Protein AF-A0AAD1WMT0-F1 (afdb_monomer)

Nearest PDB structures (foldseek):
  6d6q-assembly1_D  TM=9.874E-01  e=5.097E-14  Homo sapiens
  3hkm-assembly1_A  TM=9.287E-01  e=1.687E-10  Oryza sativa Japonica Group
  3hkm-assembly2_B  TM=9.306E-01  e=1.152E-09  Oryza sativa Japonica Group
  8pel-assembly1_D  TM=8.983E-01  e=1.224E-09  Thermochaetoides thermophila DSM 1495
  5g06-assembly1_D  TM=9.337E-01  e=7.411E-09  Saccharomyces cerevisiae

Secondary structure (DSSP, 8-state):
----PPPPEEEEE---SSSSEEEEEEETTEEEEEEEEEEEEPPGGG--SSSPEEEEEEE-SSSS--HHHHHHHHHHHHHHHHHS-GGGSTTEEEEEEEEEEE-SS-S-S------

Solvent-accessible surface area (backbone atoms only — not comparable to full-atom values): 6633 Å² total; per-residue (Å²): 136,80,75,91,68,79,62,62,75,47,77,46,70,65,74,45,91,88,41,77,38,24,35,38,42,32,49,57,72,23,30,38,39,38,36,33,37,58,77,36,90,47,61,79,94,66,49,31,82,73,25,36,33,73,45,50,45,53,39,56,71,72,78,75,70,49,73,66,43,53,52,50,23,51,54,50,33,54,52,47,61,74,72,49,76,31,66,82,42,49,51,20,26,35,40,38,40,37,38,39,72,36,80,64,80,71,83,54,90,70,71,80,85,72,134

Organism: Pelobates cultripes (NCBI:txid61616)

Structure (mmCIF, N/CA/C/O backbone):
data_AF-A0AAD1WMT0-F1
#
_entry.id   AF-A0AAD1WMT0-F1
#
loop_
_atom_site.group_PDB
_atom_site.id
_atom_site.type_symbol
_atom_site.label_atom_id
_atom_site.label_alt_id
_atom_site.label_comp_id
_atom_site.label_asym_id
_atom_site.label_entity_id
_atom_site.label_seq_id
_atom_site.pdbx_PDB_ins_code
_atom_site.Cartn_x
_atom_site.Cartn_y
_atom_site.Cartn_z
_atom_site.occupancy
_atom_site.B_iso_or_equiv
_atom_site.auth_seq_id
_atom_site.auth_comp_id
_atom_site.auth_asym_id
_atom_site.auth_atom_id
_atom_site.pdbx_PDB_model_num
ATOM 1 N N . MET A 1 1 ? -1.782 6.330 -37.158 1.00 43.56 1 MET A N 1
ATOM 2 C CA . MET A 1 1 ? -2.566 6.948 -36.074 1.00 43.56 1 MET A CA 1
ATOM 3 C C . MET A 1 1 ? -2.625 5.894 -34.990 1.00 43.56 1 MET A C 1
ATOM 5 O O . MET A 1 1 ? -3.471 5.019 -35.058 1.00 43.56 1 MET A O 1
ATOM 9 N N . GLU A 1 2 ? -1.600 5.847 -34.141 1.00 49.56 2 GLU A N 1
ATOM 10 C CA . GLU A 1 2 ? -1.567 4.907 -33.018 1.00 49.56 2 GLU A CA 1
ATOM 11 C C . GLU A 1 2 ? -2.352 5.561 -31.883 1.00 49.56 2 GLU A C 1
ATOM 13 O O . GLU A 1 2 ? -1.996 6.647 -31.427 1.00 49.56 2 GLU A O 1
ATOM 18 N N . GLU A 1 3 ? -3.475 4.950 -31.508 1.00 54.81 3 GLU A N 1
ATOM 19 C CA . GLU A 1 3 ? -4.187 5.282 -30.274 1.00 54.81 3 GLU A CA 1
ATOM 20 C C . GLU A 1 3 ? -3.179 5.204 -29.116 1.00 54.81 3 GLU A C 1
ATOM 22 O O . GLU A 1 3 ? -2.430 4.223 -29.057 1.00 54.81 3 GLU A O 1
ATOM 27 N N . PRO A 1 4 ? -3.110 6.186 -28.199 1.00 54.34 4 PRO A N 1
ATOM 28 C CA . PRO A 1 4 ? -2.282 6.064 -27.007 1.00 54.34 4 PRO A CA 1
ATOM 29 C C . PRO A 1 4 ? -2.896 4.992 -26.094 1.00 54.34 4 PRO A C 1
ATOM 31 O O . PRO A 1 4 ? -3.648 5.285 -25.167 1.00 54.34 4 PRO A O 1
ATOM 34 N N . GLY A 1 5 ? -2.621 3.726 -26.401 1.00 64.25 5 GLY A N 1
ATOM 35 C CA . GLY A 1 5 ? -3.058 2.583 -25.618 1.00 64.25 5 GLY A CA 1
ATOM 36 C C . GLY A 1 5 ? -2.305 2.531 -24.294 1.00 64.25 5 GLY A C 1
ATOM 37 O O . GLY A 1 5 ? -1.094 2.764 -24.249 1.00 64.25 5 GLY A O 1
ATOM 38 N N . LEU A 1 6 ? -3.012 2.219 -23.204 1.00 67.38 6 LEU A N 1
ATOM 39 C CA . LEU A 1 6 ? -2.347 1.871 -21.950 1.00 67.38 6 LEU A CA 1
ATOM 40 C C . LEU A 1 6 ? -1.423 0.670 -22.188 1.00 67.38 6 LEU A C 1
ATOM 42 O O . LEU A 1 6 ? -1.759 -0.246 -22.941 1.00 67.38 6 LEU A O 1
ATOM 46 N N . ARG A 1 7 ? -0.263 0.675 -21.520 1.00 75.19 7 ARG A N 1
ATOM 47 C CA . ARG A 1 7 ? 0.640 -0.483 -21.493 1.00 75.19 7 ARG A CA 1
ATOM 48 C C . ARG A 1 7 ? -0.106 -1.695 -20.935 1.00 75.19 7 ARG A C 1
ATOM 50 O O . ARG A 1 7 ? -1.068 -1.535 -20.185 1.00 75.19 7 ARG A O 1
ATOM 57 N N . GLU A 1 8 ? 0.354 -2.893 -21.287 1.00 80.25 8 GLU A N 1
ATOM 58 C CA . GLU A 1 8 ? -0.229 -4.144 -20.801 1.00 80.25 8 GLU A CA 1
ATOM 59 C C . GLU A 1 8 ? -0.350 -4.129 -19.270 1.00 80.25 8 GLU A C 1
ATOM 61 O O . GLU A 1 8 ? 0.614 -3.830 -18.561 1.00 80.25 8 GLU A O 1
ATOM 66 N N . ILE A 1 9 ? -1.556 -4.410 -18.772 1.00 85.31 9 ILE A N 1
ATOM 67 C CA . ILE A 1 9 ? -1.856 -4.433 -17.343 1.00 85.31 9 ILE A CA 1
ATOM 68 C C . ILE A 1 9 ? -2.006 -5.884 -16.907 1.00 85.31 9 ILE A C 1
ATOM 70 O O . ILE A 1 9 ? -2.864 -6.602 -17.418 1.00 85.31 9 ILE A O 1
ATOM 74 N N . GLY A 1 10 ? -1.207 -6.291 -15.926 1.00 86.31 10 GLY A N 1
ATOM 75 C CA . GLY A 1 10 ? -1.322 -7.579 -15.252 1.00 86.31 10 GLY A CA 1
ATOM 76 C C . GLY A 1 10 ? -1.687 -7.388 -13.784 1.00 86.31 10 GLY A C 1
ATOM 77 O O . GLY A 1 10 ? -1.235 -6.447 -13.134 1.00 86.31 10 GLY A O 1
ATOM 78 N N . CYS A 1 11 ? -2.505 -8.283 -13.241 1.00 89.25 11 CYS A N 1
ATOM 79 C CA . CYS A 1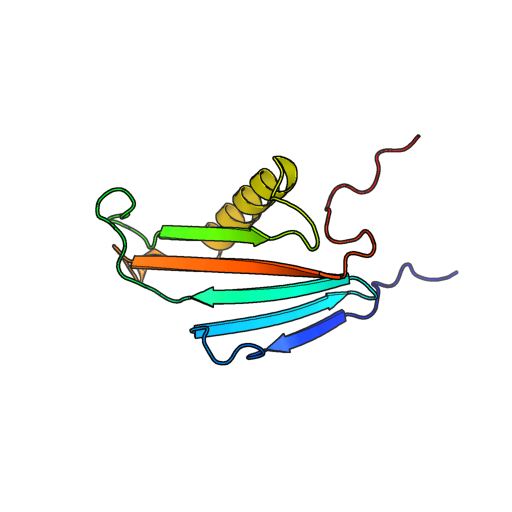 11 ? -2.806 -8.313 -11.816 1.00 89.25 11 CYS A CA 1
ATOM 80 C C . CYS A 1 11 ? -2.856 -9.761 -11.343 1.00 89.25 11 CYS A C 1
ATOM 82 O O . CYS A 1 11 ? -3.565 -10.583 -11.922 1.00 89.25 11 CYS A O 1
ATOM 84 N N . GLU A 1 12 ? -2.120 -10.059 -10.282 1.00 92.19 12 GLU A N 1
ATOM 85 C CA . GLU A 1 12 ? -2.134 -11.355 -9.620 1.00 92.19 12 GLU A CA 1
ATOM 86 C C . GLU A 1 12 ? -2.505 -11.156 -8.154 1.00 92.19 12 GLU A C 1
ATOM 88 O O . GLU A 1 12 ? -1.949 -10.302 -7.469 1.00 92.19 12 GLU A O 1
ATOM 93 N N . LEU A 1 13 ? -3.461 -11.932 -7.657 1.00 91.19 13 LEU A N 1
ATOM 94 C CA . LEU A 1 13 ? -3.900 -11.874 -6.265 1.00 91.19 13 LEU A CA 1
ATOM 95 C C . LEU A 1 13 ? -3.282 -13.028 -5.474 1.00 91.19 13 LEU A C 1
ATOM 97 O O . LEU A 1 13 ? -3.003 -14.087 -6.028 1.00 91.19 13 LEU A O 1
ATOM 101 N N . ARG A 1 14 ? -3.143 -12.852 -4.155 1.00 86.69 14 ARG A N 1
ATOM 102 C CA . ARG A 1 14 ? -2.655 -13.884 -3.220 1.00 86.69 14 ARG A CA 1
ATOM 103 C C . ARG A 1 14 ? -1.214 -14.344 -3.511 1.00 86.69 14 ARG A C 1
ATOM 105 O O . ARG A 1 14 ? -0.879 -15.519 -3.396 1.00 86.69 14 ARG A O 1
ATOM 112 N N . VAL A 1 15 ? -0.351 -13.389 -3.839 1.00 87.31 15 VAL A N 1
ATOM 113 C CA . VAL A 1 15 ? 1.068 -13.618 -4.164 1.00 87.31 15 VAL A CA 1
ATOM 114 C C . VAL A 1 15 ? 1.911 -13.910 -2.914 1.00 87.31 15 VAL A C 1
ATOM 116 O O . VAL A 1 15 ? 2.902 -14.633 -2.963 1.00 87.31 15 VAL A O 1
ATOM 119 N N . LEU A 1 16 ? 1.516 -13.367 -1.761 1.00 86.31 16 LEU A N 1
ATOM 120 C CA . LEU A 1 16 ? 2.195 -13.547 -0.479 1.00 86.31 16 LEU A CA 1
ATOM 121 C C . LEU A 1 16 ? 1.429 -14.530 0.408 1.00 86.31 16 LEU A C 1
ATOM 123 O O . LEU A 1 16 ? 0.235 -14.368 0.645 1.00 86.31 16 LEU A O 1
ATOM 127 N N . SER A 1 17 ? 2.139 -15.513 0.967 1.00 84.81 17 SER A N 1
ATOM 128 C CA . SER A 1 17 ? 1.547 -16.535 1.845 1.00 84.81 17 SER A CA 1
ATOM 129 C C . SER A 1 17 ? 1.339 -16.082 3.294 1.00 84.81 17 SER A C 1
ATOM 131 O O . SER A 1 17 ? 0.632 -16.755 4.036 1.00 84.81 17 SER A O 1
ATOM 133 N N . ARG A 1 18 ? 2.007 -15.002 3.726 1.00 85.94 18 ARG A N 1
ATOM 134 C CA . ARG A 1 18 ? 2.010 -14.536 5.129 1.00 85.94 18 ARG A CA 1
ATOM 135 C C . ARG A 1 18 ? 1.143 -13.307 5.390 1.00 85.94 18 ARG A C 1
ATOM 137 O O . ARG A 1 18 ? 0.968 -12.956 6.550 1.00 85.94 18 ARG A O 1
ATOM 144 N N . SER A 1 19 ? 0.677 -12.630 4.346 1.00 86.81 19 SER A N 1
ATOM 145 C CA . SER A 1 19 ? -0.216 -11.485 4.498 1.00 86.81 19 SER A CA 1
ATOM 146 C C . SER A 1 19 ? -1.669 -11.942 4.430 1.00 86.81 19 SER A C 1
ATOM 148 O O . SER A 1 19 ? -1.977 -12.941 3.779 1.00 86.81 19 SER A O 1
ATOM 150 N N . ASP A 1 20 ? -2.563 -11.202 5.083 1.00 89.06 20 ASP A N 1
ATOM 151 C CA . ASP A 1 20 ? -4.003 -11.484 5.042 1.00 89.06 20 ASP A CA 1
ATOM 152 C C . ASP A 1 20 ? -4.569 -11.276 3.631 1.00 89.06 20 ASP A C 1
ATOM 154 O O . ASP A 1 20 ? -5.433 -12.021 3.169 1.00 89.06 20 ASP A O 1
ATOM 158 N N . GLY A 1 21 ? -4.022 -10.293 2.913 1.00 90.25 21 GLY A N 1
ATOM 159 C CA . GLY A 1 21 ? -4.257 -10.076 1.492 1.00 90.25 21 GLY A CA 1
ATOM 160 C C . GLY A 1 21 ? -2.972 -9.689 0.772 1.00 90.25 21 GLY A C 1
ATOM 161 O O . GLY A 1 21 ? -2.060 -9.105 1.356 1.00 90.25 21 GLY A O 1
ATOM 162 N N . SER A 1 22 ? -2.860 -10.023 -0.507 1.00 93.00 22 SER A N 1
ATOM 163 C CA . SER A 1 22 ? -1.767 -9.541 -1.353 1.00 93.00 22 SER A CA 1
ATOM 164 C C . SER A 1 22 ? -2.193 -9.438 -2.804 1.00 93.00 22 SER A C 1
ATOM 166 O O . SER A 1 22 ? -3.063 -10.184 -3.256 1.00 93.00 22 SER A O 1
ATOM 168 N N . ALA A 1 23 ? -1.568 -8.513 -3.520 1.00 93.00 23 ALA A N 1
ATOM 169 C CA . ALA A 1 23 ? -1.768 -8.306 -4.941 1.00 93.00 23 ALA A CA 1
ATOM 170 C C . ALA A 1 23 ? -0.450 -7.858 -5.580 1.00 93.00 23 ALA A C 1
ATOM 172 O O . ALA A 1 23 ? 0.194 -6.947 -5.069 1.00 93.00 23 ALA A O 1
ATOM 173 N N . ALA A 1 24 ? -0.043 -8.472 -6.684 1.00 91.62 24 ALA A N 1
ATOM 174 C CA . ALA A 1 24 ? 0.989 -7.939 -7.561 1.00 91.62 24 ALA A CA 1
ATOM 175 C C . ALA A 1 24 ? 0.316 -7.256 -8.746 1.00 91.62 24 ALA A C 1
ATOM 177 O O . ALA A 1 24 ? -0.540 -7.839 -9.408 1.00 91.62 24 ALA A O 1
ATOM 178 N N . PHE A 1 25 ? 0.715 -6.021 -9.007 1.00 90.56 25 PHE A N 1
ATOM 179 C CA . PHE A 1 25 ? 0.245 -5.229 -10.126 1.00 90.56 25 PHE A CA 1
ATOM 180 C C . PHE A 1 25 ? 1.399 -4.968 -11.089 1.00 90.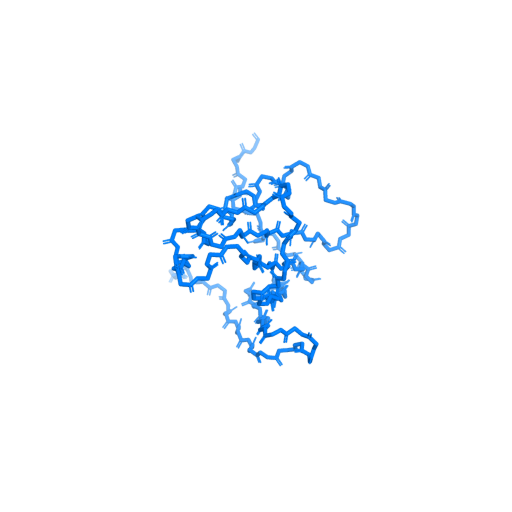56 25 PHE A C 1
ATOM 182 O O . PHE A 1 25 ? 2.500 -4.602 -10.674 1.00 90.56 25 PHE A O 1
ATOM 189 N N . LEU A 1 26 ? 1.134 -5.165 -12.373 1.00 88.06 26 LEU A N 1
ATOM 190 C CA . LEU A 1 26 ? 2.062 -5.012 -13.484 1.00 88.06 26 LEU A CA 1
ATOM 191 C C . LEU A 1 26 ? 1.465 -4.005 -14.464 1.00 88.06 26 LEU A C 1
ATOM 193 O O . LEU A 1 26 ? 0.297 -4.109 -14.832 1.00 88.06 26 LEU A O 1
ATOM 197 N N . HIS A 1 27 ? 2.266 -3.037 -14.882 1.00 83.62 27 HIS A N 1
ATOM 198 C CA . HIS A 1 27 ? 1.900 -2.042 -15.880 1.00 83.62 27 HIS A CA 1
ATOM 199 C C . HIS A 1 27 ? 3.079 -1.840 -16.835 1.00 83.62 27 HIS A C 1
ATOM 201 O O . HIS A 1 27 ? 3.977 -1.026 -16.585 1.00 83.62 27 HIS A O 1
ATOM 207 N N . GLY A 1 28 ? 3.102 -2.620 -17.917 1.00 84.44 28 GLY A N 1
ATOM 208 C CA . GLY A 1 28 ? 4.280 -2.784 -18.767 1.00 84.44 28 GLY A CA 1
ATOM 209 C C . GLY A 1 28 ? 5.493 -3.221 -17.940 1.00 84.44 28 GLY A C 1
ATOM 210 O O . GLY A 1 28 ? 5.451 -4.235 -17.252 1.00 84.44 28 GLY A O 1
ATOM 211 N N . ASP A 1 29 ? 6.547 -2.408 -17.953 1.00 82.19 29 ASP A N 1
ATOM 212 C CA . ASP A 1 29 ? 7.804 -2.682 -17.243 1.00 82.19 29 ASP A CA 1
ATOM 213 C C . ASP A 1 29 ? 7.798 -2.262 -15.755 1.00 82.19 29 ASP A C 1
ATOM 215 O O . ASP A 1 29 ? 8.767 -2.503 -15.028 1.00 82.19 29 ASP A O 1
ATOM 219 N N . THR A 1 30 ? 6.722 -1.623 -15.280 1.00 84.00 30 THR A N 1
ATOM 220 C CA . THR A 1 30 ? 6.558 -1.260 -13.866 1.00 84.00 30 THR A CA 1
ATOM 221 C C . THR A 1 30 ? 5.809 -2.363 -13.127 1.00 84.00 30 THR A C 1
ATOM 223 O O . THR A 1 30 ? 4.722 -2.762 -13.538 1.00 84.00 30 THR A O 1
ATOM 226 N N . SER A 1 31 ? 6.346 -2.813 -11.993 1.00 88.06 31 SER A N 1
ATOM 227 C CA . SER A 1 31 ? 5.703 -3.812 -11.140 1.00 88.06 31 SER A CA 1
ATOM 228 C C . SER A 1 31 ? 5.738 -3.414 -9.668 1.00 88.06 31 SER A C 1
ATOM 230 O O . SER A 1 31 ? 6.765 -2.980 -9.133 1.00 88.06 31 SER A O 1
ATOM 232 N N . VAL A 1 32 ? 4.592 -3.559 -9.004 1.00 90.50 32 VAL A N 1
ATOM 233 C CA . VAL A 1 32 ? 4.391 -3.203 -7.597 1.00 90.50 32 VAL A CA 1
ATOM 234 C C . VAL A 1 32 ? 3.690 -4.352 -6.890 1.00 90.50 32 VAL A C 1
ATOM 236 O O . VAL A 1 32 ? 2.708 -4.899 -7.382 1.00 90.50 32 VAL A O 1
ATOM 239 N N . LEU A 1 33 ? 4.185 -4.707 -5.712 1.00 92.50 33 LEU A N 1
ATOM 240 C CA . LEU A 1 33 ? 3.604 -5.723 -4.852 1.00 92.50 33 LEU A CA 1
ATOM 241 C C . LEU A 1 33 ? 2.948 -5.057 -3.643 1.00 92.50 33 LEU A C 1
ATOM 243 O O . LEU A 1 33 ? 3.616 -4.390 -2.857 1.00 92.50 33 LEU A O 1
ATOM 247 N N . ALA A 1 34 ? 1.652 -5.263 -3.472 1.00 93.31 34 ALA A N 1
ATOM 248 C CA . ALA A 1 34 ? 0.881 -4.828 -2.322 1.00 93.31 34 ALA A CA 1
ATOM 249 C C . ALA A 1 34 ? 0.635 -6.006 -1.369 1.00 93.31 34 ALA A C 1
ATOM 251 O O . ALA A 1 34 ? 0.197 -7.080 -1.784 1.00 93.31 34 ALA A O 1
ATOM 252 N N . GLY A 1 35 ? 0.882 -5.798 -0.080 1.00 94.44 35 GLY A N 1
ATOM 253 C CA . GLY A 1 35 ? 0.501 -6.699 1.002 1.00 94.44 35 GLY A CA 1
ATOM 254 C C . GLY A 1 35 ? -0.376 -5.960 2.001 1.00 94.44 35 GLY A C 1
ATOM 255 O O . GLY A 1 35 ? 0.005 -4.900 2.490 1.00 94.44 35 GLY A O 1
ATOM 256 N N . VAL A 1 36 ? -1.540 -6.518 2.307 1.00 93.12 36 VAL A N 1
ATOM 257 C CA . VAL A 1 36 ? -2.470 -6.000 3.309 1.00 93.12 36 VAL A CA 1
ATOM 258 C C . VAL A 1 36 ? -2.428 -6.918 4.517 1.00 93.12 36 VAL A C 1
ATOM 260 O O . VAL A 1 36 ? -2.548 -8.138 4.387 1.00 93.12 36 VAL A O 1
ATOM 263 N N . TYR A 1 37 ? -2.263 -6.309 5.680 1.00 90.38 37 TYR A N 1
ATOM 264 C CA . TYR A 1 37 ? -2.312 -6.958 6.975 1.00 90.38 37 TYR A CA 1
ATOM 265 C C . TYR A 1 37 ? -3.550 -6.424 7.683 1.00 90.38 37 TYR A C 1
ATOM 267 O O . TYR A 1 37 ? -3.709 -5.212 7.868 1.00 90.38 37 TYR A O 1
ATOM 275 N N . GLY A 1 38 ? -4.475 -7.344 7.927 1.00 77.25 38 GLY A N 1
ATOM 276 C CA . GLY A 1 38 ? -5.828 -7.095 8.392 1.00 77.25 38 GLY A CA 1
ATOM 277 C C . GLY A 1 38 ? -5.874 -6.605 9.837 1.00 77.25 38 GLY A C 1
ATOM 278 O O . GLY A 1 38 ? -4.826 -6.410 10.452 1.00 77.25 38 GLY A O 1
ATOM 279 N N . PRO A 1 39 ? -7.092 -6.374 10.362 1.00 80.81 39 PRO A N 1
ATOM 280 C CA . PRO A 1 39 ? -7.311 -5.607 11.580 1.00 80.81 39 PRO A CA 1
ATOM 281 C C . PRO A 1 39 ? -6.564 -6.223 12.766 1.00 80.81 39 PRO A C 1
ATOM 283 O O . PRO A 1 39 ? -7.012 -7.190 13.376 1.00 80.81 39 PRO A O 1
ATOM 286 N N . ALA A 1 40 ? -5.408 -5.643 13.071 1.00 84.56 40 ALA A N 1
ATOM 287 C CA . ALA A 1 40 ? -4.559 -6.014 14.187 1.00 84.56 40 ALA A CA 1
ATOM 288 C C . ALA A 1 40 ? -4.826 -5.094 15.384 1.00 84.56 40 ALA A C 1
ATOM 290 O O . ALA A 1 40 ? -5.369 -3.992 15.236 1.00 84.56 40 ALA A O 1
ATOM 291 N N . GLU A 1 41 ? -4.427 -5.541 16.576 1.00 80.00 41 GLU A N 1
ATOM 292 C CA . GLU A 1 41 ? -4.452 -4.696 17.768 1.00 80.00 41 GLU A CA 1
ATOM 293 C C . GLU A 1 41 ? -3.515 -3.502 17.595 1.00 80.00 41 GLU A C 1
ATOM 295 O O . GLU A 1 41 ? -2.328 -3.639 17.283 1.00 80.00 41 GLU A O 1
ATOM 300 N N . ILE A 1 42 ? -4.061 -2.315 17.835 1.00 80.94 42 ILE A N 1
ATOM 301 C CA . ILE A 1 42 ? -3.327 -1.063 17.750 1.00 80.94 42 ILE A CA 1
ATOM 302 C C . ILE A 1 42 ? -2.960 -0.565 19.144 1.00 80.94 42 ILE A C 1
ATOM 304 O O . ILE A 1 42 ? -3.699 -0.721 20.112 1.00 80.94 42 ILE A O 1
ATOM 308 N N . LYS A 1 43 ? -1.793 0.075 19.256 1.00 76.94 43 LYS A N 1
ATOM 309 C CA . LYS A 1 43 ? -1.416 0.777 20.485 1.00 76.94 43 LYS A CA 1
ATOM 310 C C . LYS A 1 43 ? -2.424 1.892 20.766 1.00 76.94 43 LYS A C 1
ATOM 312 O O . LYS A 1 43 ? -2.704 2.681 19.870 1.00 76.94 43 LYS A O 1
ATOM 317 N N . VAL A 1 44 ? -2.811 2.041 22.033 1.00 74.62 44 VAL A N 1
ATOM 318 C CA . VAL A 1 44 ? -3.705 3.099 22.558 1.00 74.62 44 VAL A CA 1
ATOM 319 C C . VAL A 1 44 ? -3.365 4.496 22.012 1.00 74.62 44 VAL A C 1
ATOM 321 O O . VAL A 1 44 ? -4.233 5.286 21.682 1.00 74.62 44 VAL A O 1
ATOM 324 N N . SER A 1 45 ? -2.079 4.800 21.808 1.00 77.25 45 SER A N 1
ATOM 325 C CA . SER A 1 45 ? -1.638 6.093 21.261 1.00 77.25 45 SER A CA 1
ATOM 326 C C . SER A 1 45 ? -2.069 6.378 19.813 1.00 77.25 45 SER A C 1
ATOM 328 O O . SER A 1 45 ? -1.986 7.529 19.388 1.00 77.25 45 SER A O 1
ATOM 330 N N . ARG A 1 46 ? -2.424 5.360 19.026 1.00 75.75 46 ARG A N 1
ATOM 331 C CA . ARG A 1 46 ? -2.806 5.483 17.609 1.00 75.75 46 ARG A CA 1
ATOM 332 C C . ARG A 1 46 ? -4.205 4.921 17.340 1.00 75.75 46 ARG A C 1
ATOM 334 O O . ARG A 1 46 ? -4.606 4.819 16.180 1.00 75.75 46 ARG A O 1
ATOM 341 N N . GLU A 1 47 ? -4.916 4.517 18.390 1.00 77.06 47 GLU A N 1
ATOM 342 C CA . GLU A 1 47 ? -6.251 3.958 18.256 1.00 77.06 47 GLU A CA 1
ATOM 343 C C . GLU A 1 47 ? -7.257 5.056 17.912 1.00 77.06 47 GLU A C 1
ATOM 345 O O . GLU A 1 47 ? -7.243 6.154 18.472 1.00 77.06 47 GLU A O 1
ATOM 350 N N . LEU A 1 48 ? -8.140 4.746 16.971 1.00 78.62 48 LEU A N 1
ATOM 351 C CA . LEU A 1 48 ? -9.287 5.574 16.654 1.00 78.62 48 LEU A CA 1
ATOM 352 C C . LEU A 1 48 ? -10.528 4.881 17.213 1.00 78.62 48 LEU A C 1
ATOM 354 O O . LEU A 1 48 ? -10.758 3.689 1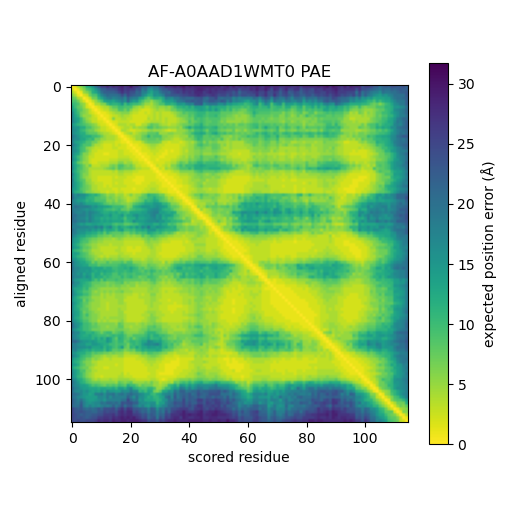7.000 1.00 78.62 48 LEU A O 1
ATOM 358 N N . HIS A 1 49 ? -11.304 5.641 17.980 1.00 73.75 49 HIS A N 1
ATOM 359 C CA . HIS A 1 49 ? -12.450 5.116 18.718 1.00 73.75 49 HIS A CA 1
ATOM 360 C C . HIS A 1 49 ? -13.618 4.813 17.771 1.00 73.75 49 HIS A C 1
ATOM 362 O O . HIS A 1 49 ? -14.326 3.829 17.963 1.00 73.75 49 HIS A O 1
ATOM 368 N N . ASP A 1 50 ? -13.752 5.613 16.710 1.00 77.62 50 ASP A N 1
ATOM 369 C CA . ASP A 1 50 ? -14.875 5.55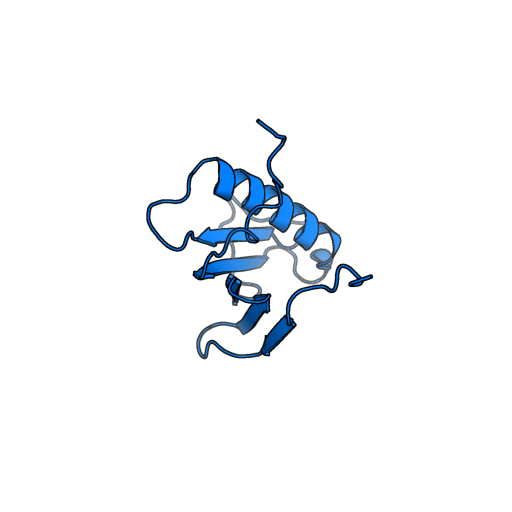2 15.772 1.00 77.62 50 ASP A CA 1
ATOM 370 C C . ASP A 1 50 ? -14.565 4.796 14.468 1.00 77.62 50 ASP A C 1
ATOM 372 O O . ASP A 1 50 ? -15.479 4.464 13.714 1.00 77.62 50 ASP A O 1
ATOM 376 N N . LYS A 1 51 ? -13.286 4.528 14.159 1.00 82.50 51 LYS A N 1
ATOM 377 C CA . LYS A 1 51 ? -12.877 3.865 12.908 1.00 82.50 51 LYS A CA 1
ATOM 378 C C . LYS A 1 51 ? -11.585 3.058 13.049 1.00 82.50 51 LYS A C 1
ATOM 380 O O . LYS A 1 51 ? -10.833 3.251 13.996 1.00 82.50 51 LYS A O 1
ATOM 385 N N . ALA A 1 52 ? -11.310 2.181 12.088 1.00 85.88 52 ALA A N 1
ATOM 386 C CA . ALA A 1 52 ? -10.012 1.530 11.946 1.00 85.88 52 ALA A CA 1
ATOM 387 C C . ALA A 1 52 ? -8.926 2.541 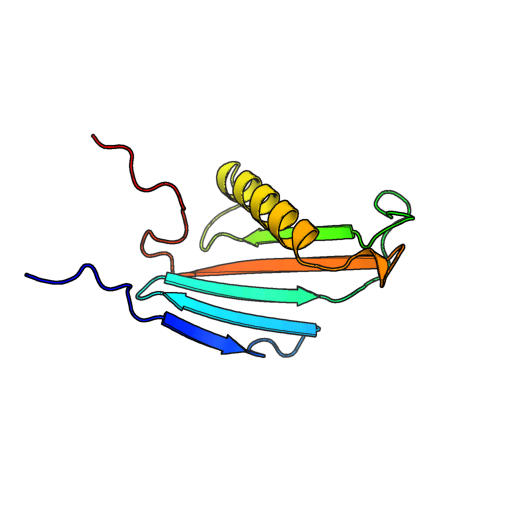11.538 1.00 85.88 52 ALA A C 1
ATOM 389 O O . ALA A 1 52 ? -9.146 3.401 10.681 1.00 85.88 52 ALA A O 1
ATOM 390 N N . THR A 1 53 ? -7.736 2.412 12.115 1.00 87.94 53 THR A N 1
ATOM 391 C CA . THR A 1 53 ? -6.556 3.186 11.719 1.00 87.94 53 THR A CA 1
ATOM 392 C C . THR A 1 53 ? -5.918 2.537 10.495 1.00 87.94 53 THR A C 1
ATOM 394 O O . THR A 1 53 ? -5.526 1.373 10.546 1.00 87.94 53 THR A O 1
ATOM 397 N N . ILE A 1 54 ? -5.791 3.279 9.395 1.00 89.56 54 ILE A N 1
ATOM 398 C CA . ILE A 1 54 ? -5.159 2.786 8.165 1.00 89.56 54 ILE A CA 1
ATOM 399 C C . ILE A 1 54 ? -3.725 3.308 8.103 1.00 89.56 54 ILE A C 1
ATOM 401 O O . ILE A 1 54 ? -3.480 4.514 8.132 1.00 89.56 54 ILE A O 1
ATOM 405 N N . GLU A 1 55 ? -2.764 2.396 8.022 1.00 90.44 55 GLU A N 1
ATOM 406 C CA . GLU A 1 55 ? -1.347 2.714 7.866 1.00 90.44 55 GLU A CA 1
ATOM 407 C C . GLU A 1 55 ? -0.883 2.261 6.485 1.00 90.44 55 GLU A C 1
ATOM 409 O O . GLU A 1 55 ? -1.090 1.112 6.106 1.00 90.44 55 GLU A O 1
ATOM 414 N N . VAL A 1 56 ? -0.259 3.164 5.732 1.00 92.56 56 VAL A N 1
ATOM 415 C CA . VAL A 1 56 ? 0.298 2.865 4.410 1.00 92.56 56 VAL A CA 1
ATOM 416 C C . VAL A 1 56 ? 1.800 3.072 4.457 1.00 92.56 56 VAL A C 1
ATOM 418 O O . VAL A 1 56 ? 2.264 4.097 4.954 1.00 92.56 56 VAL A O 1
ATOM 421 N N . ILE A 1 57 ? 2.542 2.092 3.948 1.00 91.81 57 ILE A N 1
ATOM 422 C CA . ILE A 1 57 ? 4.001 2.122 3.860 1.00 91.81 57 ILE A CA 1
ATOM 423 C C . ILE A 1 57 ? 4.395 1.831 2.417 1.00 91.81 57 ILE A C 1
ATOM 425 O O . ILE A 1 57 ? 4.111 0.747 1.906 1.00 91.81 57 ILE A O 1
ATOM 429 N N . LEU A 1 58 ? 5.081 2.769 1.778 1.00 90.00 58 LEU A N 1
ATOM 430 C CA . LEU A 1 58 ? 5.620 2.642 0.435 1.00 90.00 58 LEU A CA 1
ATOM 431 C C . LEU A 1 58 ? 7.126 2.423 0.524 1.00 90.00 58 LEU A C 1
ATOM 433 O O . LEU A 1 58 ? 7.882 3.241 1.048 1.00 90.00 58 LEU A O 1
ATOM 437 N N . ARG A 1 59 ? 7.574 1.291 -0.006 1.00 89.81 59 ARG A N 1
ATOM 438 C CA . ARG A 1 59 ? 8.980 0.920 -0.052 1.00 89.81 59 ARG A CA 1
ATOM 439 C C . ARG A 1 59 ? 9.507 1.063 -1.477 1.00 89.81 59 ARG A C 1
ATOM 441 O O . ARG A 1 59 ? 9.014 0.366 -2.372 1.00 89.81 59 ARG A O 1
ATOM 448 N N . PRO A 1 60 ? 10.513 1.929 -1.694 1.00 85.94 60 PRO A N 1
ATOM 449 C CA . PRO A 1 60 ? 11.160 2.039 -2.990 1.00 85.94 60 PRO A CA 1
ATOM 450 C C . PRO A 1 60 ? 11.920 0.753 -3.334 1.00 85.94 60 PRO A C 1
ATOM 452 O O . PRO A 1 60 ? 12.224 -0.074 -2.470 1.00 85.94 60 PRO A O 1
ATOM 455 N N . LYS A 1 61 ? 12.247 0.595 -4.620 1.00 82.75 61 LYS A N 1
ATOM 456 C CA . LYS A 1 61 ? 13.049 -0.531 -5.122 1.00 82.75 61 LYS A CA 1
ATOM 457 C C . LYS A 1 61 ? 14.469 -0.526 -4.548 1.00 82.75 61 LYS A C 1
ATOM 459 O O . LYS A 1 61 ? 15.027 -1.580 -4.261 1.00 82.75 61 LYS A O 1
ATOM 464 N N . VAL A 1 62 ? 15.066 0.660 -4.418 1.00 79.62 62 VAL A N 1
ATOM 465 C CA . VAL A 1 62 ? 16.441 0.858 -3.946 1.00 79.62 62 VAL A CA 1
ATOM 466 C C . VAL A 1 62 ? 16.475 2.055 -3.005 1.00 79.62 62 VAL A C 1
ATOM 468 O O . VAL A 1 62 ? 15.894 3.094 -3.303 1.00 79.62 62 VAL A O 1
ATOM 471 N N . GLY A 1 63 ? 17.204 1.922 -1.900 1.00 78.56 63 GLY A N 1
ATOM 472 C CA . GLY A 1 63 ? 17.433 3.011 -0.957 1.00 78.56 63 GLY A CA 1
ATOM 473 C C . GLY A 1 63 ? 16.381 3.117 0.145 1.00 78.56 63 GLY A C 1
ATOM 474 O O . GLY A 1 63 ? 15.576 2.214 0.369 1.00 78.56 63 GLY A O 1
ATOM 475 N N . LEU A 1 64 ? 16.455 4.224 0.881 1.00 79.25 64 LEU A N 1
ATOM 476 C CA . LEU A 1 64 ? 15.514 4.561 1.944 1.00 79.25 64 LEU A CA 1
ATOM 477 C C . LEU A 1 64 ? 14.364 5.398 1.368 1.00 79.25 64 LEU A C 1
ATOM 479 O O . LEU A 1 64 ? 14.601 6.164 0.433 1.00 79.25 64 LEU A O 1
ATOM 483 N N . PRO A 1 65 ? 13.143 5.284 1.920 1.00 78.12 65 PRO A N 1
ATOM 484 C CA . PRO A 1 65 ? 12.022 6.119 1.504 1.00 78.12 65 PRO A CA 1
ATOM 485 C C . PRO A 1 65 ? 12.372 7.599 1.689 1.00 78.12 65 PRO A C 1
ATOM 487 O O . PRO A 1 65 ? 12.792 8.016 2.775 1.00 78.12 65 PRO A O 1
ATOM 490 N N . ALA A 1 66 ? 12.220 8.386 0.626 1.00 83.06 66 ALA A N 1
ATOM 491 C CA . ALA A 1 66 ? 12.428 9.821 0.651 1.00 83.06 66 ALA A CA 1
ATOM 492 C C . ALA A 1 66 ? 11.103 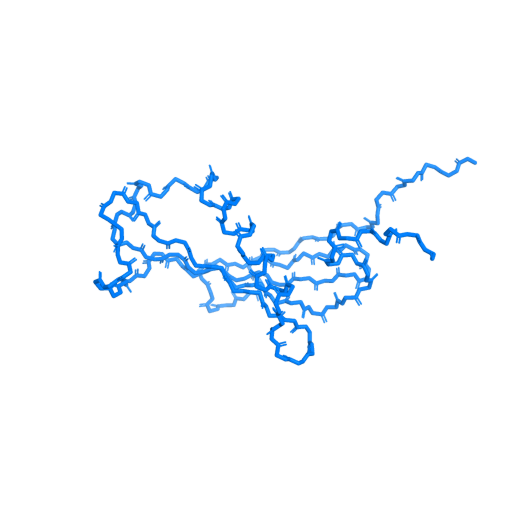10.549 0.931 1.00 83.06 66 ALA A C 1
ATOM 494 O O . ALA A 1 66 ? 10.043 9.958 1.148 1.00 83.0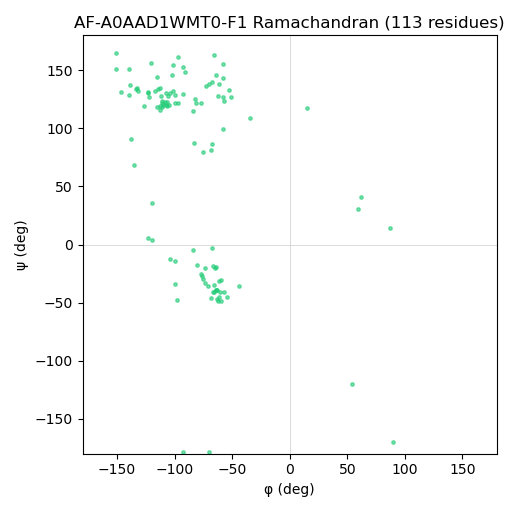6 66 ALA A O 1
ATOM 495 N N . ILE A 1 67 ? 11.165 11.881 0.949 1.00 84.75 67 ILE A N 1
ATOM 496 C CA . ILE A 1 67 ? 10.000 12.743 1.198 1.00 84.75 67 ILE A CA 1
ATOM 497 C C . ILE A 1 67 ? 8.905 12.516 0.139 1.00 84.75 67 ILE A C 1
ATOM 499 O O . ILE A 1 67 ? 7.723 12.647 0.450 1.00 84.75 67 ILE A O 1
ATOM 503 N N . GLN A 1 68 ? 9.289 12.151 -1.090 1.00 80.81 68 GLN A N 1
ATOM 504 C CA . GLN A 1 68 ? 8.352 11.871 -2.179 1.00 80.81 68 GLN A CA 1
ATOM 505 C C . GLN A 1 68 ? 7.539 10.599 -1.926 1.00 80.81 68 GLN A C 1
ATOM 507 O O . GLN A 1 68 ? 6.318 10.627 -2.042 1.00 80.81 68 GLN A O 1
ATOM 512 N N . GLU A 1 69 ? 8.172 9.503 -1.507 1.00 83.94 69 GLU A N 1
ATOM 513 C CA . GLU A 1 69 ? 7.435 8.282 -1.169 1.00 83.94 69 GLU A CA 1
ATOM 514 C C . GLU A 1 69 ? 6.516 8.534 0.027 1.00 83.94 69 GLU A C 1
ATOM 516 O O . GLU A 1 69 ? 5.360 8.126 0.019 1.00 83.94 69 GLU A O 1
ATOM 521 N N . LYS A 1 70 ? 6.986 9.309 1.012 1.00 85.94 70 LYS A N 1
ATOM 522 C CA . LYS A 1 70 ? 6.178 9.759 2.152 1.00 85.94 70 LYS A CA 1
ATOM 523 C C . LYS A 1 70 ? 4.932 10.539 1.733 1.00 85.94 70 LYS A C 1
ATOM 525 O O . LYS A 1 70 ? 3.884 10.352 2.343 1.00 85.94 70 LYS A O 1
ATOM 530 N N . SER A 1 71 ? 5.005 11.420 0.734 1.00 88.00 71 SER A N 1
ATOM 531 C CA . SER A 1 71 ? 3.815 12.143 0.263 1.00 88.00 71 SER A CA 1
ATOM 532 C C . SER A 1 71 ? 2.850 11.224 -0.490 1.00 88.00 71 SER A C 1
ATOM 534 O O . SER A 1 71 ? 1.637 11.345 -0.319 1.00 88.00 71 SER A O 1
ATOM 536 N N . GLN A 1 72 ? 3.370 10.255 -1.247 1.00 87.81 72 GLN A N 1
ATOM 537 C CA . GLN A 1 72 ? 2.557 9.225 -1.897 1.00 87.81 72 GLN A CA 1
ATOM 538 C C . GLN A 1 72 ? 1.870 8.304 -0.880 1.00 87.81 72 GLN A C 1
ATOM 540 O O . GLN A 1 72 ? 0.688 8.009 -1.039 1.00 87.81 72 GLN A O 1
ATOM 5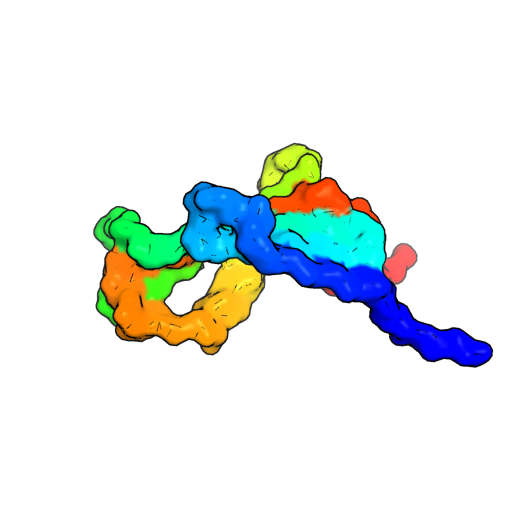45 N N . GLU A 1 73 ? 2.556 7.905 0.195 1.00 90.12 73 GLU A N 1
ATOM 546 C CA . GLU A 1 73 ? 1.957 7.157 1.310 1.00 90.12 73 GLU A CA 1
ATOM 547 C C . GLU A 1 73 ? 0.740 7.886 1.884 1.00 90.12 73 GLU A C 1
ATOM 549 O O . GLU A 1 73 ? -0.296 7.262 2.114 1.00 90.12 73 GLU A O 1
ATOM 554 N N . LEU A 1 74 ? 0.849 9.204 2.101 1.00 89.88 74 LEU A N 1
ATOM 555 C CA . LEU A 1 74 ? -0.250 10.019 2.626 1.00 89.88 74 LEU A CA 1
ATOM 556 C C . LEU A 1 74 ? -1.444 10.031 1.667 1.00 89.88 74 LEU A C 1
ATOM 558 O O . LEU A 1 74 ? -2.565 9.785 2.104 1.00 89.88 74 LEU A O 1
ATOM 562 N N . LEU A 1 75 ? -1.197 10.250 0.373 1.00 90.88 75 LEU A N 1
ATOM 563 C CA . LEU A 1 75 ? -2.244 10.271 -0.651 1.00 90.88 75 LEU A CA 1
ATOM 564 C C . LEU A 1 75 ? -2.968 8.920 -0.755 1.00 90.88 75 LEU A C 1
ATOM 566 O O . LEU A 1 75 ? -4.198 8.857 -0.818 1.00 90.88 75 LEU A O 1
ATOM 570 N N . ILE A 1 76 ? -2.205 7.826 -0.755 1.00 91.00 76 ILE A N 1
ATOM 571 C CA . ILE A 1 76 ? -2.763 6.473 -0.819 1.00 91.00 76 ILE A CA 1
ATOM 572 C C . ILE A 1 76 ? -3.546 6.178 0.456 1.00 91.00 76 ILE A C 1
ATOM 574 O O . ILE A 1 76 ? -4.641 5.632 0.374 1.00 91.00 76 ILE A O 1
ATOM 578 N N . ARG A 1 77 ? -3.043 6.587 1.626 1.00 91.62 77 ARG A N 1
ATOM 579 C CA . ARG A 1 77 ? -3.770 6.437 2.889 1.00 91.62 77 ARG A CA 1
ATOM 580 C C . ARG A 1 77 ? -5.106 7.168 2.857 1.00 91.62 77 ARG A C 1
ATOM 582 O O . ARG A 1 77 ? -6.108 6.552 3.190 1.00 91.62 77 ARG A O 1
ATOM 589 N N . GLU A 1 78 ? -5.141 8.429 2.434 1.00 90.75 78 GLU A N 1
ATOM 590 C CA . GLU A 1 78 ? -6.389 9.202 2.323 1.00 90.75 78 GLU A CA 1
ATOM 591 C C . GLU A 1 78 ? -7.375 8.551 1.346 1.00 90.75 78 GLU A C 1
ATOM 593 O O . GLU A 1 78 ? -8.565 8.424 1.640 1.00 90.75 78 GLU A O 1
ATOM 598 N N . THR A 1 79 ? -6.867 8.046 0.220 1.00 91.44 79 THR A N 1
ATOM 599 C CA . THR A 1 79 ? -7.673 7.303 -0.756 1.00 91.44 79 THR A CA 1
ATOM 600 C C . THR A 1 79 ? -8.246 6.031 -0.129 1.00 91.44 79 THR A C 1
ATOM 602 O O . THR A 1 79 ? -9.450 5.788 -0.205 1.00 91.44 79 THR A O 1
ATOM 605 N N . CYS A 1 80 ? -7.420 5.237 0.553 1.00 89.31 80 CYS A N 1
ATOM 606 C CA . CYS A 1 80 ? -7.854 4.028 1.244 1.00 89.31 80 CYS A CA 1
ATOM 607 C C . CYS A 1 80 ? -8.839 4.332 2.381 1.00 89.31 80 CYS A C 1
ATOM 609 O O . CYS A 1 80 ? -9.815 3.607 2.521 1.00 89.31 80 CYS A O 1
ATOM 611 N N . GLU A 1 81 ? -8.648 5.404 3.150 1.00 87.50 81 GLU A N 1
ATOM 612 C CA . GLU A 1 81 ? -9.594 5.842 4.187 1.00 87.50 81 GLU A CA 1
ATOM 613 C C . GLU A 1 81 ? -10.966 6.214 3.616 1.00 87.50 81 GLU A C 1
ATOM 615 O O . GLU A 1 81 ? -11.973 6.011 4.291 1.00 87.50 81 GLU A O 1
ATOM 620 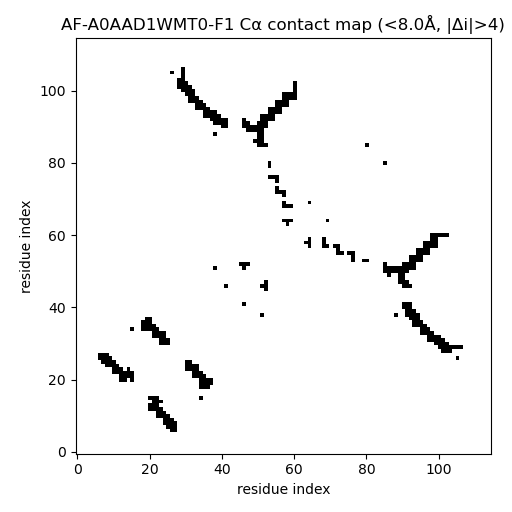N N . SER A 1 82 ? -11.020 6.727 2.383 1.00 86.81 82 SER A N 1
ATOM 621 C CA . SER A 1 82 ? -12.285 7.068 1.722 1.00 86.81 82 SER A CA 1
ATOM 622 C C . SER A 1 82 ? -13.047 5.848 1.187 1.00 86.81 82 SER A C 1
ATOM 624 O O . SER A 1 82 ? -14.272 5.887 1.082 1.00 86.81 82 SER A O 1
ATOM 626 N N . VAL A 1 83 ? -12.335 4.763 0.859 1.00 88.00 83 VAL A N 1
ATOM 627 C CA . VAL A 1 83 ? -12.908 3.555 0.236 1.00 88.00 83 VAL A CA 1
ATOM 628 C C . VAL A 1 83 ? -13.152 2.441 1.259 1.00 88.00 83 VAL A C 1
ATOM 630 O O . VAL A 1 83 ? -14.108 1.676 1.132 1.00 88.00 83 VAL A O 1
ATOM 633 N N . ILE A 1 84 ? -12.302 2.327 2.280 1.00 84.62 84 ILE A N 1
ATOM 634 C CA . ILE A 1 84 ? -12.409 1.302 3.321 1.00 84.62 84 ILE A CA 1
ATOM 635 C C . ILE A 1 84 ? -13.423 1.760 4.370 1.00 84.62 84 ILE A C 1
ATOM 637 O O . ILE A 1 84 ? -13.274 2.805 5.000 1.00 84.62 84 ILE A O 1
ATOM 641 N N . ILE A 1 85 ? -14.431 0.926 4.629 1.00 84.06 85 ILE A N 1
ATOM 642 C CA . ILE A 1 85 ? -15.439 1.175 5.664 1.00 84.06 85 ILE A CA 1
ATOM 643 C C . ILE A 1 85 ? -14.824 0.894 7.047 1.00 84.06 85 ILE A C 1
ATOM 645 O O . ILE A 1 85 ? -15.032 -0.159 7.651 1.00 84.06 85 ILE A O 1
ATOM 649 N N . GLY A 1 86 ? -14.046 1.849 7.560 1.00 78.12 86 GLY A N 1
ATOM 650 C CA . GLY A 1 86 ? -13.339 1.725 8.839 1.00 78.12 86 GLY A CA 1
ATOM 651 C C . GLY A 1 86 ? -14.252 1.606 10.067 1.00 78.12 86 GLY A C 1
ATOM 652 O O . GLY A 1 86 ? -13.806 1.118 11.100 1.00 78.12 86 GLY A O 1
ATOM 653 N N . ALA A 1 87 ? -15.525 1.998 9.962 1.00 78.56 87 ALA A N 1
ATOM 654 C CA . ALA A 1 87 ? -16.504 1.925 11.053 1.00 78.56 87 ALA A CA 1
ATOM 655 C C . ALA A 1 87 ? -16.870 0.485 11.470 1.00 78.56 87 ALA A C 1
ATOM 657 O O . ALA A 1 87 ? -17.380 0.272 12.566 1.00 78.56 87 ALA A O 1
ATOM 658 N N . LEU A 1 88 ? -16.606 -0.514 10.618 1.00 77.56 88 LEU A N 1
ATOM 659 C CA . LEU A 1 88 ? -16.868 -1.927 10.929 1.00 77.56 88 LEU A CA 1
ATOM 660 C C . LEU A 1 88 ? -15.869 -2.514 11.942 1.00 77.56 88 LEU A C 1
ATOM 662 O O . LEU A 1 88 ? -16.174 -3.518 12.584 1.00 77.56 88 LEU A O 1
ATOM 666 N N . HIS A 1 89 ? -14.696 -1.891 12.101 1.00 74.75 89 HIS A N 1
ATOM 667 C CA . HIS A 1 89 ? -13.607 -2.385 12.950 1.00 74.75 89 HIS A CA 1
ATOM 668 C C . HIS A 1 89 ? -12.996 -1.255 13.802 1.00 74.75 89 HIS A C 1
ATOM 670 O O . HIS A 1 89 ? -11.855 -0.845 13.567 1.00 74.75 89 HIS A O 1
ATOM 676 N N . PRO A 1 90 ? -13.743 -0.712 14.785 1.00 77.06 90 PRO A N 1
ATOM 677 C CA . PRO A 1 90 ? -13.223 0.314 15.686 1.00 77.06 90 PRO A CA 1
ATOM 678 C C . PRO A 1 90 ? -12.075 -0.243 16.539 1.00 77.06 90 PRO A C 1
ATOM 680 O O . PRO A 1 90 ? -12.102 -1.411 16.937 1.00 77.06 90 PRO A O 1
ATOM 683 N N . ARG A 1 91 ? -11.081 0.598 16.862 1.00 82.88 91 ARG A N 1
ATOM 684 C CA . ARG A 1 91 ? -9.875 0.215 17.631 1.00 82.88 91 ARG A CA 1
ATOM 685 C C . ARG A 1 91 ? -9.038 -0.898 16.986 1.00 82.88 91 ARG A C 1
ATOM 687 O O . ARG A 1 91 ? -8.396 -1.688 17.673 1.00 82.88 91 ARG A O 1
ATOM 694 N N . SER A 1 92 ? -9.038 -0.979 15.661 1.00 85.75 92 SER A N 1
ATOM 695 C CA . SER A 1 92 ? -8.175 -1.894 14.909 1.00 85.75 92 SER A CA 1
ATOM 696 C C . SER A 1 92 ? -7.262 -1.127 13.963 1.00 85.75 92 SER A C 1
ATOM 698 O O . SER A 1 92 ? -7.590 -0.014 13.548 1.00 85.75 92 SER A O 1
ATOM 700 N N . SER A 1 93 ? -6.128 -1.719 13.596 1.00 87.81 93 SER A N 1
ATOM 701 C CA . SER A 1 93 ? -5.241 -1.183 12.562 1.00 87.81 93 SER A CA 1
ATOM 702 C C . SER A 1 93 ? -5.200 -2.063 11.329 1.00 87.81 93 SER A C 1
ATOM 704 O O . SER A 1 93 ? -5.006 -3.269 11.454 1.00 87.81 93 SER A O 1
ATOM 706 N N . ILE A 1 94 ? -5.294 -1.455 10.153 1.00 90.88 94 ILE A N 1
ATOM 707 C CA . ILE A 1 94 ? -5.055 -2.117 8.871 1.00 90.88 94 ILE A CA 1
ATOM 708 C C . ILE A 1 94 ? -3.766 -1.540 8.298 1.00 90.88 94 ILE A C 1
ATOM 710 O O . ILE A 1 94 ? -3.671 -0.331 8.078 1.00 90.88 94 ILE A O 1
ATOM 714 N N . THR A 1 95 ? -2.780 -2.396 8.045 1.00 91.69 95 THR A N 1
ATOM 715 C CA . THR A 1 95 ? -1.491 -1.974 7.491 1.00 91.69 95 THR A CA 1
ATOM 716 C C . THR A 1 95 ? -1.374 -2.429 6.044 1.00 91.69 95 THR A C 1
ATOM 718 O O . THR A 1 95 ? -1.449 -3.618 5.742 1.00 91.69 95 THR A O 1
ATOM 721 N N . ILE A 1 96 ? -1.154 -1.481 5.141 1.00 93.06 96 ILE A N 1
ATOM 722 C CA . ILE A 1 96 ? -0.978 -1.700 3.709 1.00 93.06 96 ILE A CA 1
ATOM 723 C C . ILE A 1 96 ? 0.478 -1.394 3.368 1.00 93.06 96 ILE A C 1
ATOM 725 O O . ILE A 1 96 ? 0.955 -0.275 3.548 1.00 93.06 96 ILE A O 1
ATOM 729 N N . ILE A 1 97 ? 1.198 -2.394 2.875 1.00 92.62 97 ILE A N 1
ATOM 730 C CA . ILE A 1 97 ? 2.595 -2.269 2.466 1.00 92.62 97 ILE A CA 1
ATOM 731 C C . ILE A 1 97 ? 2.664 -2.389 0.951 1.00 92.62 97 ILE A C 1
ATOM 733 O O . ILE A 1 97 ? 2.242 -3.395 0.386 1.00 92.62 97 ILE A O 1
ATOM 737 N N . LEU A 1 98 ? 3.231 -1.381 0.304 1.00 91.88 98 LEU A N 1
ATOM 738 C CA . LEU A 1 98 ? 3.473 -1.327 -1.130 1.00 91.88 98 LEU A CA 1
ATOM 739 C C . LEU A 1 98 ? 4.978 -1.421 -1.364 1.00 91.88 98 LEU A C 1
ATOM 741 O O . LEU A 1 98 ? 5.736 -0.586 -0.883 1.00 91.88 98 LEU A O 1
ATOM 745 N N . GLN A 1 99 ? 5.419 -2.438 -2.090 1.00 90.69 99 GLN A N 1
ATOM 746 C CA . GLN A 1 99 ? 6.811 -2.643 -2.463 1.00 90.69 99 GLN A CA 1
ATOM 747 C C . GLN A 1 99 ? 6.956 -2.474 -3.969 1.00 90.69 99 GLN A C 1
ATOM 749 O O . GLN A 1 99 ? 6.391 -3.240 -4.748 1.00 90.69 99 GLN A O 1
ATOM 754 N N . ILE A 1 100 ? 7.765 -1.505 -4.381 1.00 89.38 100 ILE A N 1
ATOM 755 C CA . ILE A 1 100 ? 8.114 -1.335 -5.790 1.00 89.38 100 ILE A CA 1
ATOM 756 C C . ILE A 1 100 ? 9.156 -2.403 -6.148 1.00 89.38 100 ILE A C 1
ATOM 758 O O . ILE A 1 100 ? 10.207 -2.489 -5.506 1.00 89.38 100 ILE A O 1
ATOM 762 N N . VAL A 1 101 ? 8.845 -3.239 -7.140 1.00 86.81 101 VAL A N 1
ATOM 763 C CA . VAL A 1 101 ? 9.702 -4.345 -7.606 1.00 86.81 101 VAL A CA 1
ATOM 764 C C . VAL A 1 101 ? 10.481 -3.906 -8.845 1.00 86.81 101 VAL A C 1
ATOM 766 O O . VAL A 1 101 ? 11.711 -4.008 -8.885 1.00 86.81 101 VAL A O 1
ATOM 769 N N . SER A 1 102 ? 9.782 -3.312 -9.810 1.00 82.19 102 SER A N 1
ATOM 770 C CA . SER A 1 102 ? 10.374 -2.674 -10.983 1.00 82.19 102 SER A CA 1
ATOM 771 C C . SER A 1 102 ? 9.764 -1.296 -11.184 1.00 82.19 102 SER A C 1
ATOM 773 O O . SER A 1 102 ? 8.548 -1.141 -11.150 1.00 82.19 102 SER A O 1
ATOM 775 N N . ASP A 1 103 ? 10.618 -0.299 -11.404 1.00 75.88 103 ASP A N 1
ATOM 776 C CA . ASP A 1 103 ? 10.202 1.040 -11.805 1.00 75.88 103 ASP A CA 1
ATOM 777 C C . ASP A 1 103 ? 10.743 1.324 -13.206 1.00 75.88 103 ASP A C 1
ATOM 779 O O . ASP A 1 103 ? 11.956 1.308 -13.422 1.00 75.88 103 ASP A O 1
ATOM 783 N N . ALA A 1 104 ? 9.830 1.549 -14.147 1.00 69.81 104 ALA A N 1
ATOM 784 C CA . ALA A 1 104 ? 10.117 1.968 -15.514 1.00 69.81 104 ALA A CA 1
ATOM 785 C C . ALA A 1 104 ? 9.456 3.326 -15.828 1.00 69.81 104 ALA A C 1
ATOM 787 O O . ALA A 1 104 ? 8.961 3.561 -16.936 1.00 69.81 104 ALA A O 1
ATOM 788 N N . GLY A 1 105 ? 9.409 4.216 -14.826 1.00 60.47 105 GLY A N 1
ATOM 789 C CA . GLY A 1 105 ? 8.971 5.607 -14.978 1.00 60.47 105 GLY A CA 1
ATOM 790 C C . GLY A 1 105 ? 7.464 5.848 -14.848 1.00 60.47 105 GLY A C 1
ATOM 791 O O . GLY A 1 105 ? 6.999 6.917 -15.227 1.00 60.47 105 GLY A O 1
ATOM 792 N N . SER A 1 106 ? 6.697 4.880 -14.330 1.00 58.41 106 SER A N 1
ATOM 793 C CA . SER A 1 106 ? 5.236 4.998 -14.133 1.00 58.41 106 SER A CA 1
ATOM 794 C C . SER A 1 106 ? 4.784 4.853 -12.674 1.00 58.41 106 SER A C 1
ATOM 796 O O . SER A 1 106 ? 3.583 4.840 -12.407 1.00 58.41 106 SER A O 1
ATOM 798 N N . VAL A 1 107 ? 5.714 4.725 -11.722 1.00 57.62 107 VAL A N 1
ATOM 799 C CA . VAL A 1 107 ? 5.384 4.700 -10.283 1.00 57.62 107 VAL A CA 1
ATOM 800 C C . VAL A 1 107 ? 5.088 6.110 -9.754 1.00 57.62 107 VAL A C 1
ATOM 802 O O . VAL A 1 107 ? 4.322 6.284 -8.807 1.00 57.62 107 VAL A O 1
ATOM 805 N N . SER A 1 108 ? 5.642 7.134 -10.402 1.00 56.25 108 SER A N 1
ATOM 806 C CA . SER A 1 108 ? 5.406 8.533 -10.063 1.00 56.25 108 SER A CA 1
ATOM 807 C C . SER A 1 108 ? 4.329 9.159 -10.935 1.00 56.25 108 SER A C 1
ATOM 809 O O . SER A 1 108 ? 4.478 9.268 -12.146 1.00 56.25 108 SER A O 1
ATOM 811 N N . LEU A 1 109 ? 3.269 9.659 -10.293 1.00 50.16 109 LEU A N 1
ATOM 812 C CA . LEU A 1 109 ? 2.223 10.470 -10.929 1.00 50.16 109 LEU A CA 1
ATOM 813 C C . LEU A 1 109 ? 2.721 11.849 -11.406 1.00 50.16 109 LEU A C 1
ATOM 815 O O . LEU A 1 109 ? 1.960 12.587 -12.028 1.00 50.16 109 LEU A O 1
ATOM 819 N N . TYR A 1 110 ? 3.984 12.213 -11.159 1.00 42.56 110 TYR A N 1
ATOM 820 C CA . TYR A 1 110 ? 4.597 13.357 -11.825 1.00 42.56 110 TYR A CA 1
ATOM 821 C C . TYR A 1 110 ? 5.112 12.927 -13.202 1.00 42.56 110 TYR A C 1
ATOM 823 O O . TYR A 1 110 ? 6.269 12.569 -13.400 1.00 42.56 110 TYR A O 1
ATOM 831 N N . HIS A 1 111 ? 4.236 13.001 -14.200 1.00 40.53 111 HIS A N 1
ATOM 832 C CA . HIS A 1 111 ? 4.716 13.218 -15.555 1.00 40.53 111 HIS A CA 1
ATOM 833 C C . HIS A 1 111 ? 5.523 14.520 -15.537 1.00 40.53 111 HIS A C 1
ATOM 835 O O . HIS A 1 111 ? 5.036 15.558 -15.090 1.00 40.53 111 HIS A O 1
ATOM 841 N N . SER A 1 112 ? 6.776 14.429 -15.968 1.00 37.38 112 SER A N 1
ATOM 842 C CA . SER A 1 112 ? 7.689 15.539 -16.197 1.00 37.38 112 SER A CA 1
ATOM 843 C C . SER A 1 112 ? 6.962 16.785 -16.712 1.00 37.38 112 SER A C 1
ATOM 845 O O . SER A 1 112 ? 6.566 16.847 -17.879 1.00 37.38 112 SER A O 1
ATOM 847 N N . ALA A 1 113 ? 6.851 17.807 -15.864 1.00 37.12 113 ALA A N 1
ATOM 848 C CA . ALA A 1 113 ? 6.751 19.179 -16.330 1.00 37.12 113 ALA A CA 1
ATOM 849 C C . ALA A 1 113 ? 8.103 19.533 -16.973 1.00 37.12 113 ALA A C 1
ATOM 851 O O . ALA A 1 113 ? 9.048 19.935 -16.310 1.00 37.12 113 ALA A O 1
ATOM 852 N N . SER A 1 114 ? 8.189 19.198 -18.259 1.00 38.69 114 SER A N 1
ATOM 853 C CA . SER A 1 114 ? 8.977 19.798 -19.333 1.00 38.69 114 SER A CA 1
ATOM 854 C C . SER A 1 114 ? 10.124 20.760 -18.965 1.00 38.69 114 SER A C 1
ATOM 856 O O . SER A 1 114 ? 9.861 21.893 -18.584 1.00 38.69 114 SER A O 1
ATOM 858 N N . ARG A 1 115 ? 11.331 20.317 -19.360 1.00 38.81 115 ARG A N 1
ATOM 859 C CA . ARG A 1 115 ? 12.464 21.056 -19.968 1.00 38.81 115 ARG A CA 1
ATOM 860 C C . ARG A 1 115 ? 13.195 22.126 -19.161 1.00 38.81 115 ARG A C 1
ATOM 862 O O . ARG A 1 115 ? 12.613 23.195 -18.903 1.00 38.81 115 ARG A O 1
#

Sequence (115 aa):
MEEPGLREIGCELRVLSRSDGSAAFLHGDTSVLAGVYGPAEIKVSRELHDKATIEVILRPKVGLPAIQEKSQELLIRETCESVIIGALHPRSSITIILQIVSDAGSVSLYHSASR

Mean predicted aligned error: 8.95 Å

pLDDT: mean 80.25, std 14.12, range [37.12, 94.44]

Radius of gyration: 16.34 Å; Cα contacts (8 Å, |Δi|>4): 206; chains: 1; bounding box: 34×38×59 Å

InterPro domains:
  IPR001247 Exoribonuclease, phosphorolytic domain 1 [PF01138] (6-107)
  IPR020568 Ribosomal protein uS5 domain 2-type superfamily [SSF54211] (5-109)
  IPR027408 PNPase/RNase PH domain superfamily [G3DSA:3.30.230.70] (5-113)
  IPR050080 Ribonuclease PH [PTHR11953] (6-107)

Foldseek 3Di:
DDDPDFADWDKDWPPDPPAPTKMWIDGHQWIKIKGKHDWDADDPVQFDQQFEAEFEAEAEQDDDDDVQSVVVRVVVRVVCVVVDPRRVPGRTYMYMYMYTNGDPPPVDPDPDPDD